Protein AF-C1KRS5-F1 (afd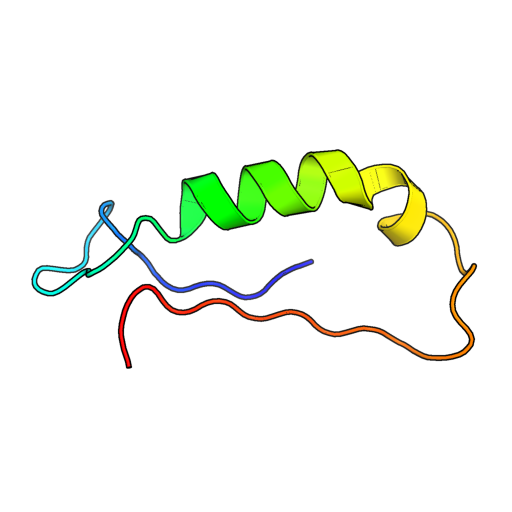b_monomer)

Secondary structure (DSSP, 8-state):
--EE--GGGT-SS-SS-HHHHHHHHHHHTHHHHHS--SSS----EE-S--

Mean predicted aligned error: 3.97 Å

Foldseek 3Di:
DEAEDQAPNDDPDFPGRTPVVVVVVCVVCVVVVVDPPDPDDDYHYYYRDD

Nearest PDB structures (foldseek):
  2v4j-assembly1_E  TM=9.908E-01  e=9.677E-05  Nitratidesulfovibrio vulgaris str. Hildenborough
  3or2-assembly1_B  TM=9.926E-01  e=3.565E-04  Megalodesulfovibrio gigas
  3mm6-assembly1_E  TM=9.729E-01  e=5.382E-04  Archaeoglobus fulgidus
  5hj7-assembly1_A  TM=3.780E-01  e=9.193E+00  Mycobacterium tuberculosis H37Rv

Structure (mmCIF, N/CA/C/O backbone):
data_AF-C1KRS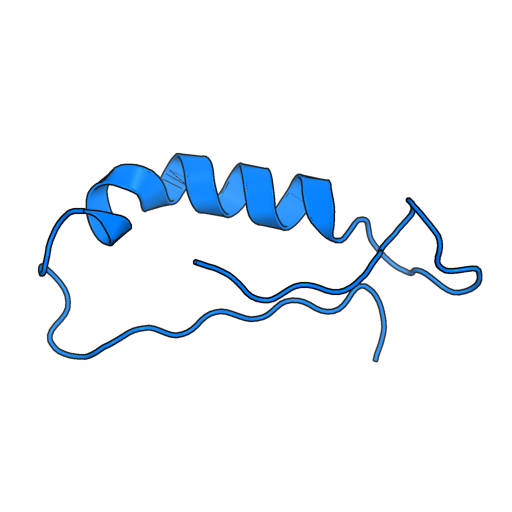5-F1
#
_entry.id   AF-C1KRS5-F1
#
loop_
_atom_site.group_PDB
_atom_site.id
_atom_site.type_symbol
_atom_site.label_atom_id
_atom_site.label_alt_id
_atom_site.label_comp_id
_atom_site.label_asym_id
_atom_site.label_entity_id
_atom_site.label_seq_id
_atom_site.pdbx_PDB_ins_code
_atom_site.Cartn_x
_atom_site.Cartn_y
_atom_site.Cartn_z
_atom_site.occupancy
_atom_site.B_iso_or_equiv
_atom_site.auth_seq_id
_atom_site.auth_comp_id
_atom_site.auth_asym_id
_atom_site.auth_atom_id
_atom_site.pdbx_PDB_model_num
ATOM 1 N N . ASN A 1 1 ? 1.115 -0.106 10.506 1.00 84.00 1 ASN A N 1
ATOM 2 C CA . ASN A 1 1 ? 2.209 -0.068 9.516 1.00 84.00 1 ASN A CA 1
ATOM 3 C C . ASN A 1 1 ? 1.844 -0.978 8.351 1.00 84.00 1 ASN A C 1
ATOM 5 O O . ASN A 1 1 ? 1.363 -2.076 8.617 1.00 84.00 1 ASN A O 1
ATOM 9 N N . ILE A 1 2 ? 1.994 -0.512 7.110 1.00 90.56 2 ILE A N 1
ATOM 10 C CA . ILE A 1 2 ? 1.584 -1.234 5.892 1.00 90.56 2 ILE A CA 1
ATOM 11 C C . ILE A 1 2 ? 2.824 -1.882 5.280 1.00 90.56 2 ILE A C 1
ATOM 13 O O . ILE A 1 2 ? 3.816 -1.203 5.036 1.00 90.56 2 ILE A O 1
ATOM 17 N N . VAL A 1 3 ? 2.780 -3.192 5.040 1.00 93.06 3 VAL A N 1
ATOM 18 C CA . VAL A 1 3 ? 3.887 -3.902 4.376 1.00 93.06 3 VAL A CA 1
ATOM 19 C C . VAL A 1 3 ? 3.811 -3.625 2.879 1.00 93.06 3 VAL A C 1
ATOM 21 O O . VAL A 1 3 ? 2.747 -3.817 2.293 1.00 93.06 3 VAL A O 1
ATOM 24 N N . HIS A 1 4 ? 4.905 -3.194 2.250 1.00 93.69 4 HIS A N 1
ATOM 25 C CA . HIS A 1 4 ? 4.916 -2.942 0.810 1.00 93.69 4 HIS A CA 1
ATOM 26 C C . HIS A 1 4 ? 6.201 -3.384 0.111 1.00 93.69 4 HIS A C 1
ATOM 28 O O . HIS A 1 4 ? 7.253 -3.505 0.738 1.00 93.69 4 HIS A O 1
ATOM 34 N N . THR A 1 5 ? 6.104 -3.641 -1.195 1.00 94.62 5 THR A 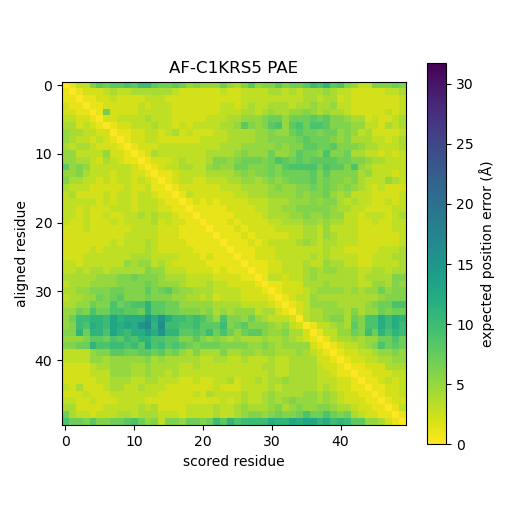N 1
ATOM 35 C CA . THR A 1 5 ? 7.260 -3.965 -2.045 1.00 94.62 5 THR A CA 1
ATOM 36 C C . THR A 1 5 ? 7.983 -2.697 -2.531 1.00 94.62 5 THR A C 1
ATOM 38 O O . THR A 1 5 ? 7.670 -1.585 -2.109 1.00 94.62 5 THR A O 1
ATOM 41 N N . GLN A 1 6 ? 8.988 -2.856 -3.399 1.00 89.94 6 GLN A N 1
ATOM 42 C CA . GLN A 1 6 ? 9.863 -1.762 -3.845 1.00 89.94 6 GLN A CA 1
ATOM 43 C C . GLN A 1 6 ? 9.187 -0.761 -4.806 1.00 89.94 6 GLN A C 1
ATOM 45 O O . GLN A 1 6 ? 9.512 0.422 -4.777 1.00 89.94 6 GLN A O 1
ATOM 50 N N . GLY A 1 7 ? 8.273 -1.199 -5.681 1.00 92.94 7 GLY A N 1
ATOM 51 C CA . GLY A 1 7 ? 7.669 -0.306 -6.682 1.00 92.94 7 GLY A CA 1
ATOM 52 C C . GLY A 1 7 ? 8.662 0.249 -7.701 1.00 92.94 7 GLY A C 1
ATOM 53 O O . GLY A 1 7 ? 9.641 -0.414 -8.055 1.00 92.94 7 GLY A O 1
ATOM 54 N N . TYR A 1 8 ? 8.415 1.484 -8.147 1.00 91.69 8 TYR A N 1
ATOM 55 C CA . TYR A 1 8 ? 9.254 2.194 -9.122 1.00 91.69 8 TYR A CA 1
ATOM 56 C C . TYR A 1 8 ? 10.658 2.530 -8.603 1.00 91.69 8 TYR A C 1
ATOM 58 O O . TYR A 1 8 ? 11.515 2.924 -9.386 1.00 91.69 8 TYR A O 1
ATOM 66 N N . ILE A 1 9 ? 10.921 2.344 -7.306 1.00 91.75 9 ILE A N 1
ATOM 67 C CA . ILE A 1 9 ? 12.219 2.647 -6.693 1.00 91.75 9 ILE A CA 1
ATOM 68 C C . ILE A 1 9 ? 13.304 1.657 -7.137 1.00 91.75 9 ILE A C 1
ATOM 70 O O . ILE A 1 9 ? 14.466 2.036 -7.273 1.00 91.75 9 ILE A O 1
ATOM 74 N N . HIS A 1 10 ? 12.953 0.384 -7.339 1.00 93.44 10 HIS A N 1
ATOM 75 C CA . HIS A 1 10 ? 13.956 -0.652 -7.615 1.00 93.44 10 HIS A CA 1
ATOM 76 C C . HIS A 1 10 ? 13.462 -1.825 -8.468 1.00 93.44 10 HIS A C 1
ATOM 78 O O . HIS A 1 10 ? 14.272 -2.604 -8.963 1.00 93.44 10 HIS A O 1
ATOM 84 N N . CYS A 1 11 ? 12.152 -2.008 -8.641 1.00 92.25 11 CYS A N 1
ATOM 85 C CA . CYS A 1 11 ? 11.660 -3.105 -9.465 1.00 92.25 11 CYS A CA 1
ATOM 86 C C . CYS A 1 11 ? 11.809 -2.758 -10.957 1.00 92.25 11 CYS A C 1
ATOM 88 O O . CYS A 1 11 ? 11.580 -1.615 -11.350 1.00 92.25 11 CYS A O 1
ATOM 90 N N . HIS A 1 12 ? 12.139 -3.748 -11.796 1.00 89.25 12 HIS A N 1
ATOM 91 C CA . HIS A 1 12 ? 12.194 -3.603 -13.262 1.00 89.25 12 HIS A CA 1
ATOM 92 C C . HIS A 1 12 ? 10.882 -3.963 -13.968 1.00 89.25 12 HIS A C 1
ATOM 94 O O . HIS A 1 12 ? 10.679 -3.590 -15.119 1.00 89.25 12 HIS A O 1
ATOM 100 N N . THR A 1 13 ? 9.980 -4.660 -13.276 1.00 90.69 13 THR A N 1
ATOM 101 C CA . THR A 1 13 ? 8.627 -4.984 -13.751 1.00 90.69 13 THR A CA 1
ATOM 102 C C . THR A 1 13 ? 7.511 -4.398 -12.865 1.00 90.69 13 THR A C 1
ATOM 104 O O . THR A 1 13 ? 6.547 -5.103 -12.562 1.00 90.69 13 THR A O 1
ATOM 107 N N . PRO A 1 14 ? 7.610 -3.147 -12.377 1.00 87.75 14 PRO A N 1
ATOM 108 C CA . PRO A 1 14 ? 6.560 -2.553 -11.566 1.00 87.75 14 PRO A CA 1
ATOM 109 C C . PRO A 1 14 ? 5.385 -2.132 -12.455 1.00 87.75 14 PRO A C 1
ATOM 111 O O . PRO A 1 14 ? 5.579 -1.520 -13.504 1.00 87.75 14 PRO A O 1
ATOM 114 N N . ALA A 1 15 ? 4.164 -2.420 -12.012 1.00 93.12 15 ALA A N 1
ATOM 115 C CA . ALA A 1 15 ? 2.947 -1.882 -12.619 1.00 93.12 15 ALA A CA 1
ATOM 116 C C . ALA A 1 15 ? 2.494 -0.580 -11.938 1.00 93.12 15 ALA A C 1
ATOM 118 O O . ALA A 1 15 ? 1.773 0.216 -12.537 1.00 93.12 15 ALA A O 1
ATOM 119 N N . THR A 1 16 ? 2.900 -0.372 -10.682 1.00 90.69 16 THR A N 1
ATOM 120 C CA . THR A 1 16 ? 2.543 0.788 -9.858 1.00 90.69 16 THR A CA 1
ATOM 121 C C . THR A 1 16 ? 3.673 1.154 -8.893 1.00 90.69 16 THR A C 1
ATOM 123 O O . THR A 1 16 ? 4.533 0.323 -8.574 1.00 90.69 16 THR A O 1
ATOM 126 N N . ASP A 1 17 ? 3.670 2.399 -8.397 1.00 91.38 17 ASP A N 1
ATOM 127 C CA . ASP A 1 17 ? 4.567 2.773 -7.304 1.00 91.38 17 ASP A CA 1
ATOM 128 C C . ASP A 1 17 ? 4.040 2.275 -5.959 1.00 91.38 17 ASP A C 1
ATOM 130 O O . ASP A 1 17 ? 2.942 2.638 -5.531 1.00 91.38 17 ASP A O 1
ATOM 134 N N . ALA A 1 18 ? 4.870 1.487 -5.279 1.00 92.19 18 ALA A N 1
ATOM 135 C CA . ALA A 1 18 ? 4.539 0.913 -3.992 1.00 92.19 18 ALA A CA 1
ATOM 136 C C . ALA A 1 18 ? 4.546 1.965 -2.870 1.00 92.19 18 ALA A C 1
ATOM 138 O O . ALA A 1 18 ? 3.641 2.047 -2.040 1.00 92.19 18 ALA A O 1
ATOM 139 N N . SER A 1 19 ? 5.579 2.802 -2.858 1.00 92.44 19 SER A N 1
ATOM 140 C CA . SER A 1 19 ? 5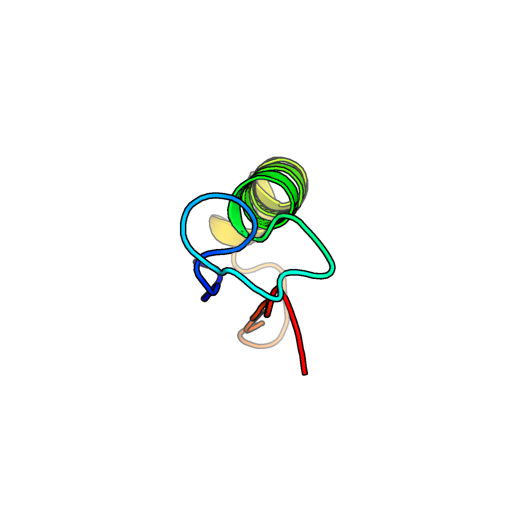.852 3.683 -1.726 1.00 92.44 19 SER A CA 1
ATOM 141 C C . SER A 1 19 ? 4.915 4.889 -1.695 1.00 92.44 19 SER A C 1
ATOM 143 O O . SER A 1 19 ? 4.382 5.212 -0.633 1.00 92.44 19 SER A O 1
ATOM 145 N N . ALA A 1 20 ? 4.648 5.526 -2.843 1.00 92.19 20 ALA A N 1
ATOM 146 C CA . ALA A 1 20 ? 3.732 6.665 -2.903 1.00 92.19 20 ALA A CA 1
ATOM 147 C C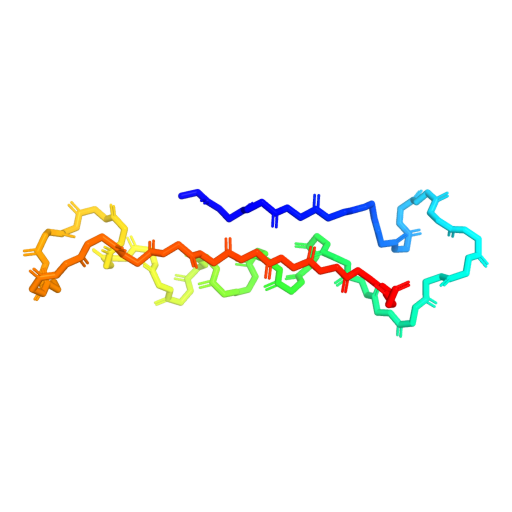 . ALA A 1 20 ? 2.301 6.291 -2.496 1.00 92.19 20 ALA A C 1
ATOM 149 O O . ALA A 1 20 ? 1.682 7.005 -1.709 1.00 92.19 20 ALA A O 1
ATOM 150 N N . MET A 1 21 ? 1.779 5.161 -2.978 1.00 92.19 21 MET A N 1
ATOM 151 C CA . MET A 1 21 ? 0.427 4.720 -2.620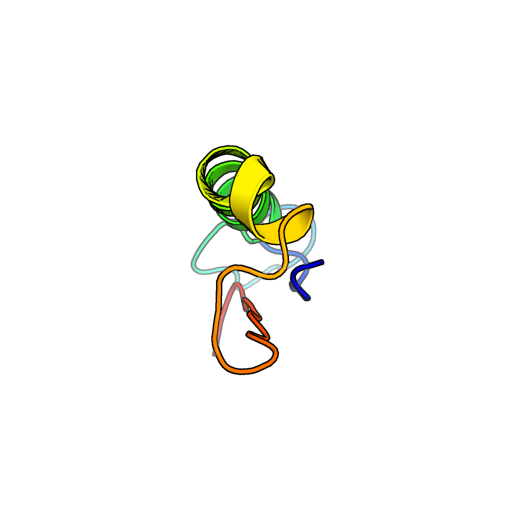 1.00 92.19 21 MET A CA 1
ATOM 152 C C . MET A 1 21 ? 0.316 4.367 -1.135 1.00 92.19 21 MET A C 1
ATOM 154 O O . MET A 1 21 ? -0.650 4.767 -0.490 1.00 92.19 21 MET A O 1
ATOM 158 N N . VAL A 1 22 ? 1.301 3.663 -0.565 1.00 93.88 22 VAL A N 1
ATOM 159 C CA . VAL A 1 22 ? 1.304 3.375 0.877 1.00 93.88 22 VAL A CA 1
ATOM 160 C C . VAL A 1 22 ? 1.364 4.657 1.699 1.00 93.88 22 VAL A C 1
ATOM 162 O O . VAL A 1 22 ? 0.659 4.753 2.700 1.00 93.88 22 VAL A O 1
ATOM 165 N N . LYS A 1 23 ? 2.150 5.651 1.275 1.00 93.00 23 LYS A N 1
ATOM 166 C CA . LYS A 1 23 ? 2.218 6.949 1.949 1.00 93.00 23 LYS A CA 1
ATOM 167 C C . LYS A 1 23 ? 0.874 7.680 1.912 1.00 93.00 23 LYS A C 1
ATOM 169 O O . LYS A 1 23 ? 0.402 8.084 2.967 1.00 93.00 23 LYS A O 1
ATOM 174 N N . ALA A 1 24 ? 0.239 7.776 0.745 1.00 94.38 24 ALA A N 1
ATOM 175 C CA . ALA A 1 24 ? -1.065 8.424 0.607 1.00 94.38 24 ALA A CA 1
ATOM 176 C C . ALA A 1 24 ? -2.136 7.762 1.495 1.00 94.38 24 ALA A C 1
ATOM 178 O O . ALA A 1 24 ? -2.829 8.438 2.246 1.00 94.38 24 ALA A O 1
ATOM 179 N N . VAL A 1 25 ? -2.201 6.426 1.492 1.00 92.38 25 VAL A N 1
ATOM 180 C CA . VAL A 1 25 ? -3.143 5.672 2.337 1.00 92.38 25 VAL A CA 1
ATOM 181 C C . VAL A 1 25 ? -2.818 5.830 3.825 1.00 92.38 25 VAL A C 1
ATOM 183 O O . VAL A 1 25 ? -3.724 5.939 4.645 1.00 92.38 25 VAL A O 1
ATOM 186 N N . LEU A 1 26 ? -1.536 5.836 4.201 1.00 91.12 26 LEU A N 1
ATOM 187 C CA . LEU A 1 26 ? -1.132 6.038 5.594 1.00 91.12 26 LEU A CA 1
ATOM 188 C C . LEU A 1 26 ? -1.471 7.435 6.111 1.00 91.12 26 LEU A C 1
ATOM 190 O O . LEU A 1 26 ? -1.778 7.546 7.293 1.00 91.12 26 LEU A O 1
ATOM 194 N N . ASP A 1 27 ? -1.406 8.461 5.264 1.00 92.62 27 ASP A N 1
ATOM 195 C CA . ASP A 1 27 ? -1.740 9.833 5.648 1.00 92.62 27 ASP A CA 1
ATOM 196 C C . ASP A 1 27 ? -3.243 9.989 5.898 1.00 92.62 27 ASP A C 1
ATOM 198 O O . ASP A 1 27 ? -3.631 10.515 6.940 1.00 92.62 27 ASP A O 1
ATOM 202 N N . ASP A 1 28 ? -4.083 9.430 5.023 1.00 91.12 28 ASP A N 1
ATOM 203 C CA . ASP A 1 28 ? -5.542 9.461 5.190 1.00 91.12 28 ASP A CA 1
ATOM 204 C C . ASP A 1 28 ? -6.021 8.612 6.382 1.00 91.12 28 ASP A C 1
ATOM 206 O O . ASP A 1 28 ? -6.990 8.956 7.059 1.00 91.12 28 ASP A O 1
ATOM 210 N N . LEU A 1 29 ? -5.350 7.488 6.663 1.00 88.25 29 LEU A N 1
ATOM 211 C CA . LEU A 1 29 ? -5.714 6.576 7.755 1.00 88.25 29 LEU A CA 1
ATOM 212 C C . LEU A 1 29 ? -4.904 6.807 9.040 1.00 88.25 29 LEU A C 1
ATOM 214 O O . LEU A 1 29 ? -4.979 5.996 9.968 1.00 88.25 29 LEU A O 1
ATOM 218 N N . PHE A 1 30 ? -4.135 7.892 9.133 1.00 86.69 30 PHE A N 1
ATOM 219 C CA . PHE A 1 30 ? -3.205 8.110 10.242 1.00 86.69 30 PHE A CA 1
ATOM 220 C C . PHE A 1 30 ? -3.896 8.108 11.615 1.00 86.69 30 PHE A C 1
ATOM 222 O O . PHE A 1 30 ? -3.420 7.465 12.553 1.00 86.69 30 PHE A O 1
ATOM 229 N N . GLU A 1 31 ? -5.061 8.750 11.721 1.00 85.81 31 GLU A N 1
ATOM 230 C CA . GLU A 1 31 ? -5.856 8.811 12.957 1.00 85.81 31 GLU A CA 1
ATOM 231 C C . GLU A 1 31 ? -6.346 7.423 13.402 1.00 85.81 31 GLU A C 1
ATOM 233 O O . GLU A 1 31 ? -6.336 7.091 14.589 1.00 85.81 31 GLU A O 1
ATOM 238 N N . TYR A 1 32 ? -6.688 6.561 12.443 1.00 84.31 32 TYR A N 1
ATOM 239 C CA . TYR A 1 32 ? -7.128 5.189 12.694 1.00 84.31 32 TYR A CA 1
ATOM 240 C C . TYR A 1 32 ? -5.986 4.243 13.072 1.00 84.31 32 TYR A C 1
ATOM 242 O O . TYR A 1 32 ? -6.231 3.201 13.672 1.00 84.31 32 TYR A O 1
ATOM 250 N N . PHE A 1 33 ? -4.740 4.578 12.728 1.00 78.81 33 PHE A N 1
ATOM 251 C CA . PHE A 1 33 ? -3.572 3.822 13.179 1.00 78.81 33 PHE A CA 1
ATOM 252 C C . PHE A 1 33 ? -3.177 4.146 14.624 1.00 78.81 33 PHE A C 1
ATOM 254 O O . PHE A 1 33 ? -2.524 3.319 15.263 1.00 78.81 33 PHE A O 1
ATOM 261 N N . GLN A 1 34 ? -3.555 5.321 15.138 1.00 82.00 34 GLN A N 1
ATOM 262 C CA . GLN A 1 34 ? -3.339 5.698 16.538 1.00 82.00 34 GLN A CA 1
ATOM 263 C C . GLN A 1 34 ? -4.508 5.283 17.442 1.00 82.00 34 GLN A C 1
ATOM 265 O O . GLN A 1 34 ? -4.293 4.914 18.597 1.00 82.00 34 GLN A O 1
ATOM 270 N N . GLY A 1 35 ? -5.738 5.322 16.924 1.00 78.56 35 GLY A N 1
ATOM 271 C CA . GLY A 1 35 ? -6.937 4.886 17.636 1.00 78.56 35 GLY A CA 1
ATOM 272 C C . GLY A 1 35 ? -7.205 3.382 17.523 1.00 78.56 35 GLY A C 1
ATOM 273 O O . GLY A 1 35 ? -6.927 2.754 16.509 1.00 78.56 35 GLY A O 1
ATOM 274 N N . MET A 1 36 ? -7.823 2.789 18.548 1.00 78.44 36 MET A N 1
ATOM 275 C CA . MET A 1 36 ? -8.406 1.439 18.466 1.00 78.44 36 MET A CA 1
ATOM 276 C C . MET A 1 36 ? -9.915 1.534 18.211 1.00 78.44 36 MET A C 1
ATOM 278 O O . MET A 1 36 ? -10.726 1.156 19.051 1.00 78.44 36 MET A O 1
ATOM 282 N N . THR A 1 37 ? -10.302 2.115 17.074 1.00 82.44 37 THR A N 1
ATOM 283 C CA . THR A 1 37 ? -11.718 2.320 16.711 1.00 82.44 37 THR A CA 1
ATOM 284 C C . THR A 1 37 ? -12.326 1.134 15.963 1.00 82.44 37 THR A C 1
ATOM 286 O O . THR A 1 37 ? -13.547 1.007 15.902 1.00 82.44 37 THR A O 1
ATOM 289 N N . PHE A 1 38 ? -11.495 0.244 15.415 1.00 82.88 38 PHE A N 1
ATOM 290 C CA . PHE A 1 38 ? -11.953 -0.950 14.713 1.00 82.88 38 PHE A CA 1
ATOM 291 C C . PHE A 1 38 ? -12.123 -2.150 15.658 1.00 82.88 38 PHE A C 1
ATOM 293 O O . PHE A 1 38 ? -11.319 -2.332 16.572 1.00 82.88 38 PHE A O 1
ATOM 300 N N . PRO A 1 39 ? -13.119 -3.024 15.411 1.00 86.06 39 PRO A N 1
ATOM 301 C CA . PRO A 1 39 ? -13.387 -4.192 16.254 1.00 86.06 39 PRO A CA 1
ATOM 302 C C . PRO A 1 39 ? -12.294 -5.275 16.185 1.00 86.06 39 PRO A C 1
ATOM 304 O O . PRO A 1 39 ? -12.277 -6.180 17.016 1.00 86.06 39 PRO A O 1
ATOM 307 N N . ALA A 1 40 ? -11.391 -5.212 15.200 1.00 87.06 40 ALA A N 1
ATOM 308 C CA . ALA A 1 40 ? -10.296 -6.160 15.011 1.00 87.06 40 ALA A CA 1
ATOM 309 C C . ALA A 1 40 ? -9.074 -5.488 14.359 1.00 87.06 40 ALA A C 1
ATOM 311 O O . ALA A 1 40 ? -9.186 -4.430 13.738 1.00 87.06 40 ALA A O 1
ATOM 312 N N . GLN A 1 41 ? -7.900 -6.125 14.470 1.00 85.75 41 GLN A N 1
ATOM 313 C CA . GLN A 1 41 ? -6.659 -5.623 13.875 1.00 85.75 41 GLN A CA 1
ATOM 314 C C . GLN A 1 41 ? -6.720 -5.683 12.341 1.00 85.75 41 GLN A C 1
ATOM 316 O O . GLN A 1 41 ? -6.664 -6.762 11.750 1.00 85.75 41 GLN A O 1
ATOM 321 N N . VAL A 1 42 ? -6.748 -4.519 11.692 1.00 88.88 42 VAL A N 1
ATOM 322 C CA . VAL A 1 42 ? -6.659 -4.415 10.231 1.00 88.88 42 VAL A CA 1
ATOM 323 C C . VAL A 1 42 ? -5.194 -4.499 9.800 1.00 88.88 42 VAL A C 1
ATOM 325 O O . VAL A 1 42 ? -4.338 -3.766 10.300 1.00 88.88 42 VAL A O 1
ATOM 328 N N . ARG A 1 43 ? -4.891 -5.402 8.861 1.00 89.38 43 ARG A N 1
ATOM 329 C CA . ARG A 1 43 ? -3.564 -5.540 8.245 1.00 89.38 43 ARG A CA 1
ATOM 330 C C . ARG A 1 43 ? -3.674 -5.249 6.759 1.00 89.38 43 ARG A C 1
ATOM 332 O O . ARG A 1 43 ? -4.394 -5.941 6.049 1.00 89.38 43 ARG A O 1
ATOM 339 N N . MET A 1 44 ? -2.949 -4.235 6.305 1.00 90.38 44 MET A N 1
ATOM 340 C CA . MET A 1 44 ? -2.872 -3.866 4.894 1.00 90.38 44 MET A CA 1
ATOM 341 C C . MET A 1 44 ? -1.497 -4.243 4.348 1.00 90.38 44 MET A C 1
ATOM 343 O O . MET A 1 44 ? -0.480 -4.128 5.040 1.00 90.38 44 MET A O 1
ATOM 347 N N . SER A 1 45 ? -1.462 -4.709 3.106 1.00 92.19 45 SER A N 1
ATOM 348 C CA . SER A 1 45 ? -0.228 -5.017 2.387 1.00 92.19 45 SER A CA 1
ATOM 349 C C . SER A 1 45 ? -0.371 -4.595 0.935 1.00 92.19 45 SER A C 1
ATOM 351 O O . SER A 1 45 ? -1.471 -4.659 0.390 1.00 92.19 45 SER A O 1
ATOM 353 N N . MET A 1 46 ? 0.724 -4.154 0.321 1.00 91.81 46 MET A N 1
ATOM 354 C CA . MET A 1 46 ? 0.710 -3.696 -1.059 1.00 91.81 46 MET A CA 1
ATOM 355 C C . MET A 1 46 ? 1.888 -4.230 -1.871 1.00 91.81 46 MET 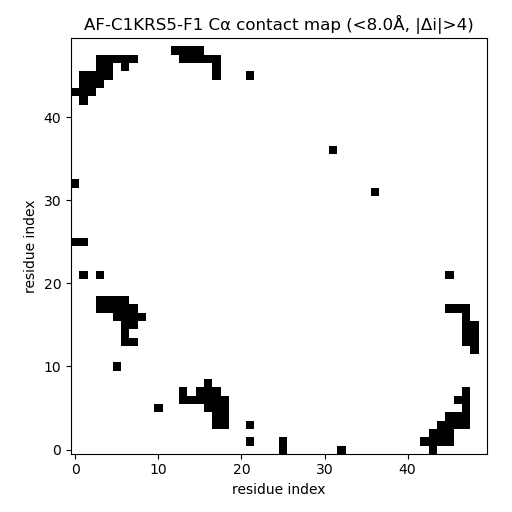A C 1
ATOM 357 O O . MET A 1 46 ? 3.037 -4.196 -1.438 1.00 91.81 46 MET A O 1
ATOM 361 N N . ALA A 1 47 ? 1.589 -4.714 -3.070 1.00 93.19 47 ALA A N 1
ATOM 362 C CA . ALA A 1 47 ? 2.580 -5.166 -4.027 1.00 93.19 47 ALA A CA 1
ATOM 363 C C . ALA A 1 47 ? 2.492 -4.326 -5.305 1.00 93.19 47 ALA A C 1
ATOM 365 O O . ALA A 1 47 ? 1.407 -4.043 -5.808 1.00 93.19 47 ALA A O 1
ATOM 366 N N . CYS A 1 48 ? 3.652 -3.948 -5.836 1.00 92.62 48 CYS A N 1
ATOM 367 C CA . CYS A 1 48 ? 3.791 -3.231 -7.105 1.00 92.62 48 CYS A CA 1
ATOM 368 C C . CYS A 1 48 ? 3.509 -4.085 -8.352 1.00 92.62 48 CYS A C 1
ATOM 370 O O . CYS A 1 48 ? 3.471 -3.557 -9.462 1.00 92.62 48 CYS A O 1
ATOM 372 N N . CYS A 1 49 ? 3.395 -5.401 -8.185 1.00 90.38 49 CYS A N 1
ATOM 373 C CA . CYS A 1 49 ? 3.102 -6.398 -9.212 1.00 90.38 49 CYS A CA 1
ATOM 374 C C . CYS A 1 49 ? 2.531 -7.665 -8.542 1.00 90.38 49 CYS A C 1
ATOM 376 O O . CYS A 1 49 ? 2.598 -7.782 -7.316 1.00 90.38 49 CYS A O 1
ATOM 378 N N . LEU A 1 50 ? 1.945 -8.566 -9.342 1.00 85.06 50 LEU A N 1
ATOM 379 C CA . LEU A 1 50 ? 1.439 -9.874 -8.893 1.00 85.06 50 LEU A CA 1
ATOM 380 C C . LEU A 1 50 ? 2.573 -10.844 -8.544 1.00 85.06 50 LEU A C 1
ATOM 382 O O . LEU A 1 50 ? 3.626 -10.776 -9.219 1.00 85.06 50 LE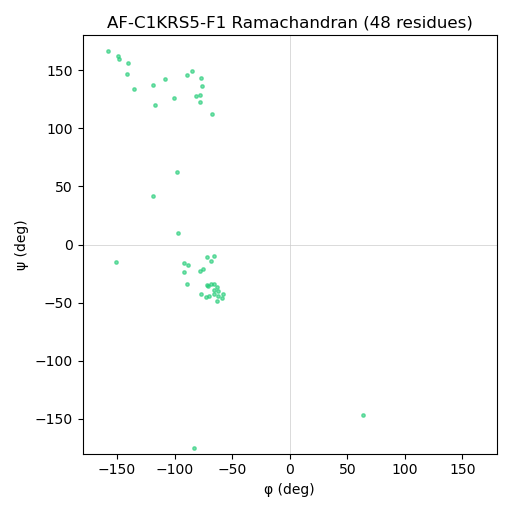U A O 1
#

Radius of gyration: 12.55 Å; Cα contacts (8 Å, |Δi|>4): 56; chains: 1; bounding box: 27×20×32 Å

pLDDT: mean 89.39, std 4.26, range [78.44, 94.62]

Sequence (50 aa):
NIVHTQGYIHCHTPATDASAMVKAVLDDLFE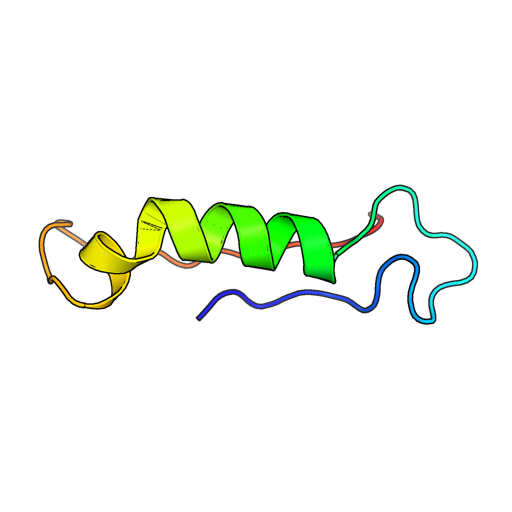YFQGMTFPAQVRMSMACCL

Solvent-accessible surface area (backbone atoms only — not comparable to full-atom values): 3188 Å² total; per-residue (Å²): 133,70,52,62,46,61,7,71,81,71,46,92,75,47,78,41,56,20,56,64,52,51,48,55,54,46,64,78,41,41,68,63,74,75,44,88,82,61,99,63,92,83,83,57,72,48,66,17,55,136